Protein AF-A0A7S3RYA5-F1 (afdb_monomer_lite)

Radius of gyration: 32.56 Å; chains: 1; bounding box: 66×38×99 Å

Sequence (159 aa):
KLRDEKVRAAALQQDLAVATATAASAQQVRKVWHFENHLRAWQPYDHESGRQLMSFYLAWVEDGMQDREFQLSATHEVNFARSWQQNIKTGMQRPIRLVETTAGSDDDEVNVTEVVSRLQRELQESRLQCKSMAAMQQDLEEWQELHVQQQELEEEKHT

Foldseek 3Di:
DLVVLVVVLVVLVVVLVVLVVVVVVLQDFDKFKWWQDPVRDTDTDPPVLRVVVVVVVVVCVVVVDAFDWDDSDPQWIDTPNVQWIAGPVPRDIIGMDIDTDRNDDDDPDPPSVVVSVVSVVVSVVSVVVSVVVVVVVVVVVVVVVVVVVVVVVVVVVVD

Secondary structure (DSSP, 8-state):
-HHHHHHHHHHHHHHHHHHHHHHHHHT-EEEEEEEE-TTS-EEEPPHHHHHHHHHHHHHHHHHT-SS-EEEEETTEEEETTTTEEEETTT--EEEEEEEEEES--SSS---HHHHHHHHHHHHHHHHHHHHHHHHHHHHHHHHHHHHHHHHHHHHHHH-

Structure (mmCIF, N/CA/C/O backbone):
data_AF-A0A7S3RYA5-F1
#
_entry.id   AF-A0A7S3RYA5-F1
#
loop_
_atom_site.group_PDB
_atom_site.id
_atom_site.type_symbol
_atom_site.label_atom_id
_atom_site.label_alt_id
_atom_site.label_comp_id
_atom_site.label_asym_id
_atom_site.label_entity_id
_atom_site.label_seq_id
_atom_site.pdbx_PDB_ins_code
_atom_si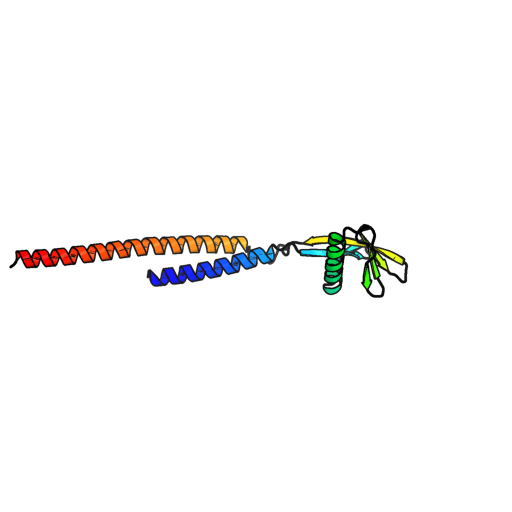te.Cartn_x
_atom_site.Cartn_y
_atom_site.Cartn_z
_atom_site.occupancy
_atom_site.B_iso_or_equiv
_atom_site.auth_seq_id
_atom_site.auth_comp_id
_atom_site.auth_asym_id
_atom_site.auth_atom_id
_atom_site.pdbx_PDB_model_num
ATOM 1 N N . LYS A 1 1 ? -15.232 -14.523 35.681 1.00 81.88 1 LYS A N 1
ATOM 2 C CA . LYS A 1 1 ? -16.140 -14.327 34.524 1.00 81.88 1 LYS A CA 1
ATOM 3 C C . LYS A 1 1 ? -15.996 -12.937 33.892 1.00 81.88 1 LYS A C 1
ATOM 5 O O . LYS A 1 1 ? -15.379 -12.866 32.845 1.00 81.88 1 LYS A O 1
ATOM 10 N N . LEU A 1 2 ? -16.448 -11.828 34.510 1.00 79.50 2 LEU A N 1
ATOM 11 C CA . LEU A 1 2 ? -16.319 -10.479 33.903 1.00 79.50 2 LEU A CA 1
ATOM 12 C C . LEU A 1 2 ? -14.857 -10.100 33.610 1.00 79.50 2 LEU A C 1
ATOM 14 O O . LEU A 1 2 ? -14.547 -9.529 32.569 1.00 79.50 2 LEU A O 1
ATOM 18 N N . ARG A 1 3 ? -13.949 -10.437 34.531 1.00 88.38 3 ARG A N 1
ATOM 19 C CA . ARG A 1 3 ? -12.508 -10.214 34.360 1.00 88.38 3 ARG A CA 1
ATOM 20 C C . ARG A 1 3 ? -11.937 -10.997 33.172 1.00 88.38 3 ARG A C 1
ATOM 22 O O . ARG A 1 3 ? -11.144 -10.441 32.425 1.00 88.38 3 ARG A O 1
ATOM 29 N N . ASP A 1 4 ? -12.382 -12.235 32.980 1.00 88.81 4 ASP A N 1
ATOM 30 C CA . ASP A 1 4 ? -11.920 -13.114 31.900 1.00 88.81 4 ASP A CA 1
ATOM 31 C C . ASP A 1 4 ? -12.407 -12.603 30.538 1.00 88.81 4 ASP A C 1
ATOM 33 O O . ASP A 1 4 ? -11.632 -12.532 29.588 1.00 88.81 4 ASP A O 1
ATOM 37 N N . GLU A 1 5 ? -13.657 -12.135 30.467 1.00 84.94 5 GLU A N 1
ATOM 38 C CA . GLU A 1 5 ? -14.226 -11.570 29.239 1.00 84.94 5 GLU A CA 1
ATOM 39 C C . GLU A 1 5 ? -13.571 -10.229 28.868 1.00 84.94 5 GLU A C 1
ATOM 41 O O . GLU A 1 5 ? -13.304 -9.968 27.698 1.00 84.94 5 GLU A O 1
ATOM 46 N N . LYS A 1 6 ? -13.192 -9.407 29.860 1.00 83.88 6 LYS A N 1
ATOM 47 C CA . LYS A 1 6 ? -12.397 -8.188 29.623 1.00 83.88 6 LYS A CA 1
ATOM 48 C C . LYS A 1 6 ? -11.008 -8.501 29.058 1.00 83.88 6 LYS A C 1
ATOM 50 O O . LYS A 1 6 ? -10.542 -7.787 28.172 1.00 83.88 6 LYS A O 1
ATOM 55 N N . VAL A 1 7 ? -10.351 -9.551 29.555 1.00 88.94 7 VAL A N 1
ATOM 56 C CA . VAL A 1 7 ? -9.046 -10.000 29.037 1.00 88.94 7 VAL A CA 1
ATOM 57 C C . VAL A 1 7 ? -9.189 -10.513 27.603 1.00 88.94 7 VAL A C 1
ATOM 59 O O . VAL A 1 7 ? -8.395 -10.138 26.742 1.00 88.94 7 VAL A O 1
ATOM 62 N N . ARG A 1 8 ? -10.238 -11.293 27.316 1.00 89.44 8 ARG A N 1
ATOM 63 C CA . ARG A 1 8 ? -10.553 -11.759 25.960 1.00 89.44 8 ARG A CA 1
ATOM 64 C C . ARG A 1 8 ? -10.816 -10.600 24.994 1.00 89.44 8 ARG A C 1
ATOM 66 O O . ARG A 1 8 ? -10.246 -10.582 23.907 1.00 89.44 8 ARG A O 1
ATOM 73 N N . ALA A 1 9 ? -11.619 -9.613 25.393 1.00 85.06 9 ALA A N 1
ATOM 74 C CA . ALA A 1 9 ? -11.891 -8.428 24.580 1.00 85.06 9 ALA A CA 1
ATOM 75 C C . ALA A 1 9 ? -10.614 -7.626 24.274 1.00 85.06 9 ALA A C 1
ATOM 77 O O . ALA A 1 9 ? -10.454 -7.117 23.165 1.00 85.06 9 ALA A O 1
ATOM 78 N N . ALA A 1 10 ? -9.691 -7.525 25.237 1.00 82.75 10 ALA A N 1
ATOM 79 C CA . ALA A 1 10 ? -8.411 -6.853 25.034 1.00 82.75 10 ALA A CA 1
ATOM 80 C C . ALA A 1 10 ? -7.525 -7.597 24.019 1.00 82.75 10 ALA A C 1
ATOM 82 O O . ALA A 1 10 ? -6.966 -6.961 23.126 1.00 82.75 10 ALA A O 1
ATOM 83 N N . ALA A 1 11 ? -7.454 -8.929 24.111 1.00 88.12 11 ALA A N 1
ATOM 84 C CA . ALA A 1 11 ? -6.724 -9.755 23.150 1.00 88.12 11 ALA A CA 1
ATOM 85 C C . ALA A 1 11 ? -7.301 -9.614 21.729 1.00 88.12 11 ALA A C 1
ATOM 87 O O . ALA A 1 11 ? -6.571 -9.279 20.801 1.00 88.12 11 ALA A O 1
ATOM 88 N N . LEU A 1 12 ? -8.626 -9.722 21.577 1.00 89.38 12 LEU A N 1
ATOM 89 C CA . LEU A 1 12 ? -9.308 -9.553 20.287 1.00 89.38 12 LEU A CA 1
ATOM 90 C C . LEU A 1 12 ? -9.086 -8.164 19.671 1.00 89.38 12 LEU A C 1
ATOM 92 O O . LEU A 1 12 ? -8.972 -8.031 18.454 1.00 89.38 12 LEU A O 1
ATOM 96 N N . GLN A 1 13 ? -9.013 -7.113 20.492 1.00 87.50 13 GLN A N 1
ATOM 97 C CA . GLN A 1 13 ? -8.718 -5.763 20.012 1.00 87.50 13 GLN A CA 1
ATOM 98 C C . GLN A 1 13 ? -7.280 -5.637 19.488 1.00 87.50 13 GLN A C 1
ATOM 100 O O . GLN A 1 13 ? -7.055 -4.939 18.498 1.00 87.50 13 GLN A O 1
ATOM 105 N N . GLN A 1 14 ? -6.320 -6.303 20.130 1.00 86.88 14 GLN A N 1
ATOM 106 C CA . GLN A 1 14 ? -4.941 -6.353 19.654 1.00 86.88 14 GLN A CA 1
ATOM 107 C C . GLN A 1 14 ? -4.836 -7.154 18.350 1.00 86.88 14 GLN A C 1
ATOM 109 O O . GLN A 1 14 ? -4.234 -6.670 17.392 1.00 86.88 14 GLN A O 1
ATOM 114 N N . ASP A 1 15 ? -5.486 -8.315 18.279 1.00 87.69 15 ASP A N 1
ATOM 115 C CA . ASP A 1 15 ? -5.508 -9.156 17.078 1.00 87.69 15 ASP A CA 1
ATOM 116 C C . ASP A 1 15 ? -6.153 -8.428 15.891 1.00 87.69 15 ASP A C 1
ATOM 118 O O . ASP A 1 15 ? -5.629 -8.460 14.776 1.00 87.69 15 ASP A O 1
ATOM 122 N N . LEU A 1 16 ? -7.244 -7.689 16.128 1.00 86.06 16 LEU A N 1
ATOM 123 C CA . LEU A 1 16 ? -7.887 -6.852 15.113 1.00 86.06 16 LEU A CA 1
ATOM 124 C C . LEU A 1 16 ? -6.947 -5.750 14.608 1.00 86.06 16 LEU A C 1
ATOM 126 O O . LEU A 1 16 ? -6.895 -5.490 13.405 1.00 86.06 16 LEU A O 1
ATOM 130 N N . ALA A 1 17 ? -6.199 -5.103 15.505 1.00 80.19 17 ALA A N 1
ATOM 131 C CA . ALA A 1 17 ? -5.246 -4.060 15.132 1.00 80.19 17 ALA A CA 1
ATOM 132 C C . ALA A 1 17 ? -4.114 -4.616 14.254 1.00 80.19 17 ALA A C 1
ATOM 134 O O . ALA A 1 17 ? -3.774 -4.006 13.239 1.00 80.19 17 ALA A O 1
ATOM 135 N N . VAL A 1 18 ? -3.582 -5.792 14.601 1.00 84.25 18 VAL A N 1
ATOM 136 C CA . VAL A 1 18 ? -2.562 -6.484 13.800 1.00 84.25 18 VAL A CA 1
ATOM 137 C C . VAL A 1 18 ? -3.123 -6.858 12.429 1.00 84.25 18 VAL A C 1
ATOM 139 O O . VAL A 1 18 ? -2.543 -6.472 11.418 1.00 84.25 18 VAL A O 1
ATOM 142 N N . ALA A 1 19 ? -4.282 -7.519 12.375 1.00 80.31 19 ALA A N 1
ATOM 143 C CA . ALA A 1 19 ? -4.905 -7.926 11.116 1.00 80.31 19 ALA A CA 1
ATOM 144 C C . ALA A 1 19 ? -5.220 -6.727 10.201 1.00 80.31 19 ALA A C 1
ATOM 146 O O . ALA A 1 19 ? -5.007 -6.794 8.992 1.00 80.31 19 ALA A O 1
ATOM 147 N N . THR A 1 20 ? -5.657 -5.600 10.775 1.00 79.62 20 THR A N 1
ATOM 148 C CA . THR A 1 20 ? -5.924 -4.357 10.031 1.00 79.62 20 THR A CA 1
ATOM 149 C C . THR A 1 20 ? -4.638 -3.746 9.474 1.00 79.62 20 THR A C 1
ATOM 151 O O . THR A 1 20 ? -4.608 -3.324 8.319 1.00 79.62 20 THR A O 1
ATOM 154 N N . ALA A 1 21 ? -3.557 -3.723 10.259 1.00 74.81 21 ALA A N 1
ATOM 155 C CA . ALA A 1 21 ? -2.257 -3.242 9.796 1.00 74.81 21 ALA A CA 1
ATOM 156 C C . ALA A 1 21 ? -1.691 -4.127 8.672 1.00 74.81 21 ALA A C 1
ATOM 158 O O . ALA A 1 21 ? -1.171 -3.616 7.679 1.00 74.81 21 ALA A O 1
ATOM 159 N N . THR A 1 22 ? -1.847 -5.448 8.788 1.00 77.06 22 THR A N 1
ATOM 160 C CA . THR A 1 22 ? -1.462 -6.406 7.745 1.00 77.06 22 THR A CA 1
ATOM 161 C C . THR A 1 22 ? -2.285 -6.209 6.470 1.00 77.06 22 THR A C 1
ATOM 163 O O . THR A 1 22 ? -1.701 -6.144 5.391 1.00 77.06 22 THR A O 1
ATOM 166 N N . ALA A 1 23 ? -3.607 -6.026 6.578 1.00 69.69 23 ALA A N 1
ATOM 167 C CA . ALA A 1 23 ? -4.478 -5.728 5.437 1.00 69.69 23 ALA A CA 1
ATOM 168 C C . ALA A 1 23 ? -4.068 -4.426 4.732 1.00 69.69 23 ALA A C 1
ATOM 170 O O . ALA A 1 23 ? -3.898 -4.402 3.515 1.00 69.69 23 ALA A O 1
ATOM 171 N N . ALA A 1 24 ? -3.838 -3.358 5.500 1.00 66.50 24 ALA A N 1
ATOM 172 C CA . ALA A 1 24 ? -3.404 -2.072 4.963 1.00 66.50 24 ALA A CA 1
ATOM 173 C C . ALA A 1 24 ? -2.035 -2.166 4.266 1.00 66.50 24 ALA A C 1
ATOM 175 O O . ALA A 1 24 ? -1.820 -1.538 3.231 1.00 66.50 24 ALA A O 1
ATOM 176 N N . SER A 1 25 ? -1.110 -2.971 4.800 1.00 61.19 25 SER A N 1
ATOM 177 C CA . SER A 1 25 ? 0.195 -3.207 4.174 1.00 61.19 25 SER A CA 1
ATOM 178 C C . SER A 1 25 ? 0.108 -4.064 2.908 1.00 61.19 25 SER A C 1
ATOM 180 O O . SER A 1 25 ? 0.913 -3.861 1.999 1.00 61.19 25 SER A O 1
ATOM 182 N N . ALA A 1 26 ? -0.826 -5.015 2.836 1.00 61.44 26 ALA A N 1
ATOM 183 C CA . ALA A 1 26 ? -1.064 -5.826 1.640 1.00 61.44 26 ALA A CA 1
ATOM 184 C C . ALA A 1 26 ? -1.692 -4.987 0.512 1.00 61.44 26 ALA A C 1
ATOM 186 O O . ALA A 1 26 ? -1.322 -5.114 -0.651 1.00 61.44 26 ALA A O 1
ATOM 187 N N . GLN A 1 27 ? -2.550 -4.030 0.870 1.00 58.00 27 GLN A N 1
ATOM 188 C CA . GLN A 1 27 ? -3.181 -3.093 -0.063 1.00 58.00 27 GLN A CA 1
ATOM 189 C C . GLN A 1 27 ? -2.254 -1.982 -0.581 1.00 58.00 27 GLN A C 1
ATOM 191 O O . GLN A 1 27 ? -2.683 -1.157 -1.390 1.00 58.00 27 GLN A O 1
ATOM 196 N N . GLN A 1 28 ? -0.990 -1.923 -0.148 1.00 59.56 28 GLN A N 1
ATOM 197 C CA . GLN A 1 28 ? -0.060 -0.920 -0.662 1.00 59.56 28 GLN A CA 1
ATOM 198 C C . GLN A 1 28 ? 0.176 -1.134 -2.160 1.00 59.56 28 GLN A C 1
ATOM 200 O O . GLN A 1 28 ? 0.802 -2.109 -2.580 1.00 59.56 28 GLN A O 1
ATOM 205 N N . VAL A 1 29 ? -0.304 -0.181 -2.963 1.00 65.69 29 VAL A N 1
ATOM 206 C CA . VAL A 1 29 ? -0.014 -0.091 -4.395 1.00 65.69 29 VAL A CA 1
ATOM 207 C C . VAL A 1 29 ? 1.490 0.094 -4.561 1.00 65.69 29 VAL A C 1
ATOM 209 O O . VAL A 1 29 ? 2.050 1.140 -4.228 1.00 65.69 29 VAL A O 1
ATOM 212 N N . ARG A 1 30 ? 2.163 -0.935 -5.073 1.00 76.88 30 ARG A N 1
ATOM 213 C CA . ARG A 1 30 ? 3.584 -0.878 -5.408 1.00 76.88 30 ARG A CA 1
ATOM 214 C C . ARG A 1 30 ? 3.713 -0.466 -6.860 1.00 76.88 30 ARG A C 1
ATOM 216 O O . ARG A 1 30 ? 3.145 -1.101 -7.740 1.00 76.88 30 ARG A O 1
ATOM 223 N N . LYS A 1 31 ? 4.475 0.588 -7.126 1.00 85.75 31 LYS A N 1
ATOM 224 C CA . LYS A 1 31 ? 4.796 0.995 -8.494 1.00 85.75 31 LYS A CA 1
ATOM 225 C C . LYS A 1 31 ? 6.089 0.304 -8.919 1.00 85.75 31 LYS A C 1
ATOM 227 O O . LYS A 1 31 ? 7.128 0.516 -8.296 1.00 85.75 31 LYS A O 1
ATOM 232 N N . VAL A 1 32 ? 6.026 -0.531 -9.951 1.00 90.31 32 VAL A N 1
ATOM 233 C CA . VAL A 1 32 ? 7.148 -1.350 -10.425 1.00 90.31 32 VAL A CA 1
ATOM 234 C C . VAL A 1 32 ? 7.447 -1.036 -11.886 1.00 90.31 32 VAL A C 1
ATOM 236 O O . VAL A 1 32 ? 6.585 -1.144 -12.764 1.00 90.31 32 VAL A O 1
ATOM 239 N N . TRP A 1 33 ? 8.692 -0.655 -12.160 1.00 94.31 33 TRP A N 1
ATOM 240 C CA . TRP A 1 33 ? 9.161 -0.425 -13.521 1.00 94.31 33 TRP A CA 1
ATOM 241 C C . TRP A 1 33 ? 9.318 -1.743 -14.277 1.00 94.31 33 TRP A C 1
ATOM 243 O O . TRP A 1 33 ? 9.811 -2.735 -13.739 1.00 94.31 33 TRP A O 1
ATOM 253 N N . HIS A 1 34 ? 8.942 -1.722 -15.550 1.00 96.06 34 HIS A N 1
ATOM 254 C CA . HIS A 1 34 ? 9.103 -2.820 -16.492 1.00 96.06 34 HIS A CA 1
ATOM 255 C C . HIS A 1 34 ? 9.799 -2.328 -17.758 1.00 96.06 34 HIS A C 1
ATOM 257 O O . HIS A 1 34 ? 9.626 -1.173 -18.150 1.00 96.06 34 HIS A O 1
ATOM 263 N N . PHE A 1 35 ? 10.530 -3.215 -18.423 1.00 95.31 35 PHE A N 1
ATOM 264 C CA . PHE A 1 35 ? 11.084 -2.996 -19.756 1.00 95.31 35 PHE A CA 1
ATOM 265 C C . PHE A 1 35 ? 10.589 -4.065 -20.722 1.00 95.31 35 PHE A C 1
ATOM 267 O O . PHE A 1 35 ? 10.258 -5.184 -20.323 1.00 95.31 35 PHE A O 1
ATOM 274 N N . GLU A 1 36 ? 10.554 -3.725 -22.003 1.00 96.50 36 GLU A N 1
ATOM 275 C CA . GLU A 1 36 ? 10.287 -4.691 -23.060 1.00 96.50 36 GLU A CA 1
ATOM 276 C C . GLU A 1 36 ? 11.588 -5.414 -23.441 1.00 96.50 36 GLU A C 1
ATOM 278 O O . GLU A 1 36 ? 12.603 -4.791 -23.773 1.00 96.50 36 GLU A O 1
ATOM 283 N N . ASN A 1 37 ? 11.595 -6.743 -23.345 1.00 92.75 37 ASN A N 1
ATOM 284 C CA . ASN A 1 37 ? 12.747 -7.554 -23.728 1.00 92.75 37 ASN A CA 1
ATOM 285 C C . ASN A 1 37 ? 12.766 -7.845 -25.246 1.00 92.75 37 ASN A C 1
ATOM 287 O O . ASN A 1 37 ? 11.863 -7.477 -25.992 1.00 92.75 37 ASN A O 1
ATOM 291 N N . HIS A 1 38 ? 13.791 -8.557 -25.720 1.00 88.94 38 HIS A N 1
ATOM 292 C CA . HIS A 1 38 ? 13.949 -8.904 -27.142 1.00 88.94 38 HIS A CA 1
ATOM 293 C C . HIS A 1 38 ? 12.820 -9.789 -27.712 1.00 88.94 38 HIS A C 1
ATOM 295 O O . HIS A 1 38 ? 12.676 -9.878 -28.929 1.00 88.94 38 HIS A O 1
ATOM 301 N N . LEU A 1 39 ? 12.012 -10.422 -26.854 1.00 93.25 39 LEU A N 1
ATOM 302 C CA . LEU A 1 39 ? 10.838 -11.217 -27.226 1.00 93.25 39 LEU A CA 1
ATOM 303 C C . LEU A 1 39 ? 9.537 -10.399 -27.205 1.00 93.25 39 LEU A C 1
ATOM 305 O O . LEU A 1 39 ? 8.462 -10.978 -27.330 1.00 93.25 39 LEU A O 1
ATOM 309 N N . ARG A 1 40 ? 9.614 -9.071 -27.027 1.00 91.62 40 ARG A N 1
ATOM 310 C CA . ARG A 1 40 ? 8.457 -8.182 -26.817 1.00 91.62 40 ARG A CA 1
ATOM 311 C C . ARG A 1 40 ? 7.622 -8.532 -25.581 1.00 91.62 40 ARG A C 1
ATOM 313 O O . ARG A 1 40 ? 6.434 -8.227 -25.505 1.00 91.62 40 ARG A O 1
ATOM 320 N N . ALA A 1 41 ? 8.238 -9.191 -24.601 1.00 94.25 41 ALA A N 1
ATOM 321 C CA . ALA A 1 41 ? 7.617 -9.465 -23.315 1.00 94.25 41 ALA A CA 1
ATOM 322 C C . ALA A 1 41 ? 8.033 -8.395 -22.302 1.00 94.25 41 ALA A C 1
ATOM 324 O O . ALA A 1 41 ? 9.210 -8.039 -22.196 1.00 94.25 41 ALA A O 1
ATOM 325 N N . TRP A 1 42 ? 7.059 -7.909 -21.535 1.00 95.19 42 TRP A N 1
ATOM 326 C CA . TRP A 1 42 ? 7.305 -6.986 -20.434 1.00 95.19 42 TRP A CA 1
ATOM 327 C C . TRP A 1 42 ? 7.871 -7.743 -19.241 1.00 95.19 42 TRP A C 1
ATOM 329 O O . TRP A 1 42 ? 7.235 -8.661 -18.728 1.00 95.19 42 TRP A O 1
ATOM 339 N N . GLN A 1 43 ? 9.051 -7.337 -18.792 1.00 94.31 43 GLN A N 1
ATOM 340 C CA . GLN A 1 43 ? 9.709 -7.909 -17.625 1.00 94.31 43 GLN A CA 1
ATOM 341 C C . GLN A 1 43 ? 9.987 -6.815 -16.598 1.00 94.31 43 GLN A C 1
ATOM 343 O O . GLN A 1 43 ? 10.357 -5.703 -16.989 1.00 94.31 43 GLN A O 1
ATOM 348 N N . PRO A 1 44 ? 9.790 -7.092 -15.299 1.00 93.88 44 PRO A N 1
ATOM 349 C CA . PRO A 1 44 ? 10.146 -6.139 -14.264 1.00 93.88 44 PRO A CA 1
ATOM 350 C C . PRO A 1 44 ? 11.663 -5.946 -14.245 1.00 93.88 44 PRO A C 1
ATOM 352 O O . PRO A 1 44 ? 12.430 -6.867 -14.540 1.00 93.88 44 PRO A O 1
ATOM 355 N N . TYR A 1 45 ? 12.099 -4.747 -13.874 1.00 92.31 45 TYR A N 1
ATOM 356 C CA . TYR A 1 45 ? 13.491 -4.559 -13.476 1.00 92.31 45 TYR A CA 1
ATOM 357 C C . TYR A 1 45 ? 13.784 -5.353 -12.202 1.00 92.31 45 TYR A C 1
ATOM 359 O O . TYR A 1 45 ? 12.892 -5.610 -11.391 1.00 92.31 45 TYR A O 1
ATOM 367 N N . ASP A 1 46 ? 15.051 -5.713 -12.006 1.00 91.69 46 ASP A N 1
ATOM 368 C CA . ASP A 1 46 ? 15.501 -6.217 -10.716 1.00 91.69 46 ASP A CA 1
ATOM 369 C C . ASP A 1 46 ? 15.264 -5.174 -9.607 1.00 91.69 46 ASP A C 1
ATOM 371 O O . ASP A 1 46 ? 15.062 -3.979 -9.854 1.00 91.69 46 ASP A O 1
ATOM 375 N N . HIS A 1 47 ? 15.287 -5.634 -8.359 1.00 83.25 47 HIS A N 1
ATOM 376 C CA . HIS A 1 47 ? 14.922 -4.812 -7.210 1.00 83.25 47 HIS A CA 1
ATOM 377 C C . HIS A 1 47 ? 15.841 -3.594 -6.995 1.00 83.25 47 HIS A C 1
ATOM 379 O O . HIS A 1 47 ? 15.411 -2.595 -6.415 1.00 83.25 47 HIS A O 1
ATOM 385 N N . GLU A 1 48 ? 17.104 -3.645 -7.418 1.00 89.81 48 GLU A N 1
ATOM 386 C CA . GLU A 1 48 ? 18.028 -2.519 -7.273 1.00 89.81 48 GLU A CA 1
ATOM 387 C C . GLU A 1 48 ? 17.798 -1.479 -8.372 1.00 89.81 48 GLU A C 1
ATOM 389 O O . GLU A 1 48 ? 17.502 -0.322 -8.059 1.00 89.81 48 GLU A O 1
ATOM 394 N N . SER A 1 49 ? 17.812 -1.903 -9.638 1.00 91.88 49 SER A N 1
ATOM 395 C CA . SER A 1 49 ? 17.550 -1.023 -10.784 1.00 91.88 49 SER A CA 1
ATOM 396 C C . SER A 1 49 ? 16.163 -0.384 -10.702 1.00 91.88 49 SER A C 1
ATOM 398 O O . SER A 1 49 ? 16.006 0.811 -10.944 1.00 91.88 49 SER A O 1
ATOM 400 N N . GLY A 1 50 ? 15.143 -1.151 -10.304 1.00 92.25 50 GLY A N 1
ATOM 401 C CA . GLY A 1 50 ? 13.779 -0.648 -10.138 1.00 92.25 50 GLY A CA 1
ATOM 402 C C . GLY A 1 50 ? 13.669 0.441 -9.067 1.00 92.25 50 GLY A C 1
ATOM 403 O O . GLY A 1 50 ? 12.958 1.428 -9.269 1.00 92.25 50 GLY A O 1
ATOM 404 N N . ARG A 1 51 ? 14.410 0.313 -7.955 1.00 90.81 51 ARG A N 1
ATOM 405 C CA . ARG A 1 51 ? 14.467 1.345 -6.903 1.00 90.81 51 ARG A CA 1
ATOM 406 C C . ARG A 1 51 ? 15.178 2.609 -7.375 1.00 90.81 51 ARG A C 1
ATOM 408 O O . ARG A 1 51 ? 14.683 3.702 -7.108 1.00 90.81 51 ARG A O 1
ATOM 415 N N . GLN A 1 52 ? 16.290 2.476 -8.097 1.00 92.12 52 GLN A N 1
ATOM 416 C CA . GLN A 1 52 ? 16.994 3.627 -8.672 1.00 92.12 52 GLN A CA 1
ATOM 417 C C . GLN A 1 52 ? 16.109 4.377 -9.673 1.00 92.12 52 GLN A C 1
ATOM 419 O O . GLN A 1 52 ? 15.978 5.595 -9.579 1.00 92.12 52 GLN A O 1
ATOM 424 N N . LEU A 1 53 ? 15.419 3.652 -10.562 1.00 93.06 53 LEU A N 1
ATOM 425 C CA . LEU A 1 53 ? 14.465 4.246 -11.503 1.00 93.06 53 LEU A CA 1
ATOM 426 C C . LEU A 1 53 ? 13.322 4.967 -10.801 1.00 93.06 53 LEU A C 1
ATOM 428 O O . LEU A 1 53 ? 12.932 6.043 -11.239 1.00 93.06 53 LEU A O 1
ATOM 432 N N . MET A 1 54 ? 12.791 4.404 -9.715 1.00 92.75 54 MET A N 1
ATOM 433 C CA . MET A 1 54 ? 11.761 5.075 -8.928 1.00 92.75 54 MET A CA 1
ATOM 434 C C . MET A 1 54 ? 12.283 6.375 -8.307 1.00 92.75 54 MET A C 1
ATOM 436 O O . MET A 1 54 ? 11.617 7.399 -8.400 1.00 92.75 54 MET A O 1
ATOM 440 N N . SER A 1 55 ? 13.486 6.353 -7.731 1.00 91.00 55 SER A N 1
ATOM 441 C CA . SER A 1 55 ? 14.122 7.545 -7.159 1.00 91.00 55 SER A CA 1
ATOM 442 C C . SER A 1 55 ? 14.312 8.648 -8.206 1.00 91.00 55 SER A C 1
ATOM 444 O O . SER A 1 55 ? 13.883 9.783 -8.003 1.00 91.00 55 SER A O 1
ATOM 446 N N . PHE A 1 56 ? 14.877 8.305 -9.370 1.00 91.25 56 PHE A N 1
ATOM 447 C CA . PHE A 1 56 ? 15.063 9.260 -10.463 1.00 91.25 56 PHE A CA 1
ATOM 448 C C . PHE A 1 56 ? 13.740 9.764 -11.032 1.00 91.25 56 PHE A C 1
ATOM 450 O O . PHE A 1 56 ? 13.635 10.940 -11.358 1.00 91.25 56 PHE A O 1
ATOM 457 N N . TYR A 1 57 ? 12.727 8.902 -11.126 1.00 91.00 57 TYR A N 1
ATOM 458 C CA . TYR A 1 57 ? 11.401 9.297 -11.582 1.00 91.00 57 TYR A CA 1
ATOM 459 C C . TYR A 1 57 ? 10.746 10.300 -10.627 1.00 91.00 57 TYR A C 1
ATOM 461 O O . TYR A 1 57 ? 10.198 11.295 -11.086 1.00 91.00 57 TYR A O 1
ATOM 469 N N . LEU A 1 58 ? 10.828 10.081 -9.312 1.00 89.69 58 LEU A N 1
ATOM 470 C CA . LEU A 1 58 ? 10.285 11.019 -8.326 1.00 89.69 58 LEU A CA 1
ATOM 471 C C . LEU A 1 58 ? 11.004 12.369 -8.382 1.00 89.69 58 LEU A C 1
ATOM 473 O O . LEU A 1 58 ? 10.337 13.394 -8.475 1.00 89.69 58 LEU A O 1
ATOM 477 N N . ALA A 1 59 ? 12.340 12.366 -8.440 1.00 87.00 59 ALA A N 1
ATOM 478 C CA . ALA A 1 59 ? 13.120 13.591 -8.619 1.00 87.00 59 ALA A CA 1
ATOM 479 C C . ALA A 1 59 ? 12.759 14.310 -9.932 1.00 87.00 59 ALA A C 1
ATOM 481 O O . ALA A 1 59 ? 12.592 15.524 -9.959 1.00 87.00 59 ALA A O 1
ATOM 482 N N . TRP A 1 60 ? 12.573 13.558 -11.022 1.00 88.81 60 TRP A N 1
ATOM 483 C CA . TRP A 1 60 ? 12.143 14.095 -12.313 1.00 88.81 60 TRP A CA 1
ATOM 484 C C . TRP A 1 60 ? 10.759 14.761 -12.247 1.00 88.81 60 TRP A C 1
ATOM 486 O O . TRP A 1 60 ? 10.571 15.830 -12.830 1.00 88.81 60 TRP A O 1
ATOM 496 N N . VAL A 1 61 ? 9.805 14.156 -11.526 1.00 86.81 61 VAL A N 1
ATOM 497 C CA . VAL A 1 61 ? 8.464 14.720 -11.303 1.00 86.81 61 VAL A CA 1
ATOM 498 C C . VAL A 1 61 ? 8.532 15.991 -10.450 1.00 86.81 61 VAL A C 1
ATOM 500 O O . VAL A 1 61 ? 7.883 16.976 -10.795 1.00 86.81 61 VAL A O 1
ATOM 503 N N . GLU A 1 62 ? 9.307 15.982 -9.363 1.00 85.44 62 GLU A N 1
ATOM 504 C CA . GLU A 1 62 ? 9.463 17.129 -8.454 1.00 85.44 62 GLU A CA 1
ATOM 505 C C . GLU A 1 62 ? 10.129 18.332 -9.134 1.00 85.44 62 GLU A C 1
ATOM 507 O O . GLU A 1 62 ? 9.668 19.463 -8.983 1.00 85.44 62 GLU A O 1
ATOM 512 N N . ASP A 1 63 ? 11.167 18.087 -9.935 1.00 81.75 63 ASP A N 1
ATOM 513 C CA . ASP A 1 63 ? 11.934 19.129 -10.618 1.00 81.75 63 ASP A CA 1
ATOM 514 C C . ASP A 1 63 ? 11.165 19.786 -11.785 1.00 81.75 63 ASP A C 1
ATOM 516 O O . ASP A 1 63 ? 11.585 20.825 -12.301 1.00 81.75 63 ASP A O 1
ATOM 520 N N . GLY A 1 64 ? 10.061 19.186 -12.249 1.00 74.88 64 GLY A N 1
ATOM 521 C CA . GLY A 1 64 ? 9.245 19.702 -13.357 1.00 74.88 64 GLY A CA 1
ATOM 522 C C . GLY A 1 64 ? 9.994 19.822 -14.694 1.00 74.88 64 GLY A C 1
ATOM 523 O O . GLY A 1 64 ? 9.557 20.542 -15.595 1.00 74.88 64 GLY A O 1
ATOM 524 N N . MET A 1 65 ? 11.141 19.153 -14.835 1.00 64.50 65 MET A N 1
ATOM 525 C CA . MET A 1 65 ? 12.020 19.296 -15.995 1.00 64.50 65 MET A CA 1
ATOM 526 C C . MET A 1 65 ? 11.648 18.323 -17.107 1.00 64.50 65 MET A C 1
ATOM 528 O O . MET A 1 65 ? 11.537 17.122 -16.890 1.00 64.50 65 MET A O 1
ATOM 532 N N . GLN A 1 66 ? 11.494 18.820 -18.332 1.00 69.12 66 GLN A N 1
ATOM 533 C CA . GLN A 1 66 ? 11.168 17.983 -19.488 1.00 69.12 66 GLN A CA 1
ATOM 534 C C . GLN A 1 66 ? 12.441 17.506 -20.205 1.00 69.12 66 GLN A C 1
ATOM 536 O O . GLN A 1 66 ? 13.382 18.273 -20.386 1.00 69.12 66 GLN A O 1
ATOM 541 N N . ASP A 1 67 ? 12.438 16.234 -20.617 1.00 68.44 67 ASP A N 1
ATOM 542 C CA . ASP A 1 67 ? 13.425 15.611 -21.519 1.00 68.44 67 ASP A CA 1
ATOM 543 C C . ASP A 1 67 ? 14.873 15.507 -20.974 1.00 68.44 67 ASP A C 1
ATOM 545 O O . ASP A 1 67 ? 15.847 15.810 -21.661 1.00 68.44 67 ASP A O 1
ATOM 549 N N . ARG A 1 68 ? 15.031 15.044 -19.723 1.00 78.88 68 ARG A N 1
ATOM 550 C CA . ARG A 1 68 ? 16.338 14.650 -19.159 1.00 78.88 68 ARG A CA 1
ATOM 551 C C . ARG A 1 68 ? 16.564 13.143 -19.247 1.00 78.88 68 ARG A C 1
ATOM 553 O O . ARG A 1 68 ? 15.677 12.351 -18.927 1.00 78.88 68 ARG A O 1
ATOM 560 N N . GLU A 1 69 ? 17.778 12.774 -19.633 1.00 85.50 69 GLU A N 1
ATOM 561 C CA . GLU A 1 69 ? 18.273 11.400 -19.604 1.00 85.50 69 GLU A CA 1
ATOM 562 C C . GLU A 1 69 ? 18.962 11.129 -18.262 1.00 85.50 69 GLU A C 1
ATOM 564 O O . GLU A 1 69 ? 19.761 11.933 -17.778 1.00 85.50 69 GLU A O 1
ATOM 569 N N . PHE A 1 70 ? 18.629 9.999 -17.645 1.00 88.62 70 PHE A N 1
ATOM 570 C CA . PHE A 1 70 ? 19.188 9.542 -16.377 1.00 88.62 70 PHE A CA 1
ATOM 571 C C . PHE A 1 70 ? 20.018 8.289 -16.609 1.00 88.62 70 PHE A C 1
ATOM 573 O O . PHE A 1 70 ? 19.544 7.312 -17.193 1.00 88.62 70 PHE A O 1
ATOM 580 N N . GLN A 1 71 ? 21.252 8.282 -16.116 1.00 92.19 71 GLN A N 1
ATOM 581 C CA . GLN A 1 71 ? 22.114 7.114 -16.221 1.00 92.19 71 GLN A CA 1
ATOM 582 C C . GLN A 1 71 ? 21.700 6.057 -15.187 1.00 92.19 71 GLN A C 1
ATOM 584 O O . GLN A 1 71 ? 21.925 6.222 -13.991 1.00 92.19 71 GLN A O 1
ATOM 589 N N . LEU A 1 72 ? 21.095 4.960 -15.654 1.00 90.94 72 LEU A N 1
ATOM 590 C CA . LEU A 1 72 ? 20.698 3.827 -14.807 1.00 90.94 72 LEU A CA 1
ATOM 591 C C . LEU A 1 72 ? 21.895 2.930 -14.469 1.00 90.94 72 LEU A C 1
ATOM 593 O O . LEU A 1 72 ? 21.980 2.358 -13.392 1.00 90.94 72 LEU A O 1
ATOM 597 N N . SER A 1 73 ? 22.818 2.761 -15.414 1.00 91.00 73 SER A N 1
ATOM 598 C CA . SER A 1 73 ? 24.041 1.979 -15.219 1.00 91.00 73 SER A CA 1
ATOM 599 C C . SER A 1 73 ? 25.141 2.494 -16.140 1.00 91.00 73 SER A C 1
ATOM 601 O O . SER A 1 73 ? 24.878 3.267 -17.060 1.00 91.00 73 SER A O 1
ATOM 603 N N . ALA A 1 74 ? 26.367 1.991 -15.983 1.00 89.50 74 ALA A N 1
ATOM 604 C CA . ALA A 1 74 ? 27.490 2.341 -16.860 1.00 89.50 74 ALA A CA 1
ATOM 605 C C . ALA A 1 74 ? 27.233 2.072 -18.359 1.00 89.50 74 ALA A C 1
ATOM 607 O O . ALA A 1 74 ? 27.984 2.540 -19.211 1.00 89.50 74 ALA A O 1
ATOM 608 N N . THR A 1 75 ? 26.208 1.286 -18.698 1.00 92.69 75 THR A N 1
ATOM 609 C CA . THR A 1 75 ? 25.877 0.909 -20.077 1.00 92.69 75 THR A CA 1
ATOM 610 C C . THR A 1 75 ? 24.488 1.342 -20.519 1.00 92.69 75 THR A C 1
ATOM 612 O O . THR A 1 75 ? 24.171 1.150 -21.692 1.00 92.69 75 THR A O 1
ATOM 615 N N . HIS A 1 76 ? 23.668 1.915 -19.632 1.00 93.56 76 HIS A N 1
ATOM 616 C CA . HIS A 1 76 ? 22.290 2.258 -19.965 1.00 93.56 76 HIS A CA 1
ATOM 617 C C . HIS A 1 76 ? 21.834 3.596 -19.397 1.00 93.56 76 HIS A C 1
ATOM 619 O O . HIS A 1 76 ? 22.063 3.898 -18.225 1.00 93.56 76 HIS A O 1
ATOM 625 N N . GLU A 1 77 ? 21.076 4.308 -20.220 1.00 95.12 77 GLU A N 1
ATOM 626 C CA . GLU A 1 77 ? 20.401 5.566 -19.910 1.00 95.12 77 GLU A CA 1
ATOM 627 C C . GLU A 1 77 ? 18.892 5.416 -20.085 1.00 95.12 77 GLU A C 1
ATOM 629 O O . GLU A 1 77 ? 18.420 4.570 -20.847 1.00 95.12 77 GLU A O 1
ATOM 634 N N . VAL A 1 78 ? 18.133 6.218 -19.347 1.00 95.00 78 VAL A N 1
ATOM 635 C CA . VAL A 1 78 ? 16.673 6.212 -19.339 1.00 95.00 78 VAL A CA 1
ATOM 636 C C . VAL A 1 78 ? 16.142 7.615 -19.558 1.00 95.00 78 VAL A C 1
ATOM 638 O O . VAL A 1 78 ? 16.562 8.553 -18.888 1.00 95.00 78 VAL A O 1
ATOM 641 N N . ASN A 1 79 ? 15.164 7.738 -20.450 1.00 93.44 79 ASN A N 1
ATOM 642 C CA . ASN A 1 79 ? 14.395 8.956 -20.638 1.00 93.44 79 ASN A CA 1
ATOM 643 C C . ASN A 1 79 ? 12.939 8.692 -20.227 1.00 93.44 79 ASN A C 1
ATOM 645 O O . ASN A 1 79 ? 12.208 7.957 -20.899 1.00 93.44 79 ASN A O 1
ATOM 649 N N . PHE A 1 80 ? 12.515 9.298 -19.114 1.00 92.19 80 PHE A N 1
ATOM 650 C CA . PHE A 1 80 ? 11.160 9.119 -18.584 1.00 92.19 80 PHE A CA 1
ATOM 651 C C . P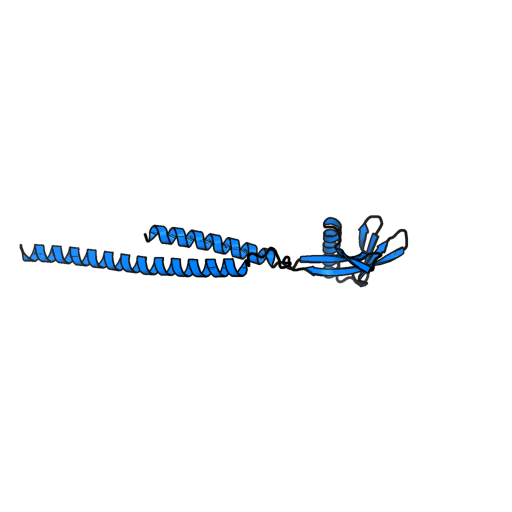HE A 1 80 ? 10.094 9.807 -19.438 1.00 92.19 80 PHE A C 1
ATOM 653 O O . PHE A 1 80 ? 9.021 9.239 -19.630 1.00 92.19 80 PHE A O 1
ATOM 660 N N . ALA A 1 81 ? 10.396 10.978 -20.010 1.00 89.88 81 ALA A N 1
ATOM 661 C CA . ALA A 1 81 ? 9.462 11.712 -20.866 1.00 89.88 81 ALA A CA 1
ATOM 662 C C . ALA A 1 81 ? 9.088 10.907 -22.120 1.00 89.88 81 ALA A C 1
ATOM 664 O O . ALA A 1 81 ? 7.948 10.939 -22.578 1.00 89.88 81 ALA A O 1
ATOM 665 N N . ARG A 1 82 ? 10.044 10.138 -22.645 1.00 91.44 82 ARG A N 1
ATOM 666 C CA . ARG A 1 82 ? 9.875 9.312 -23.844 1.00 91.44 82 ARG A CA 1
ATOM 667 C C . ARG A 1 82 ? 9.633 7.831 -23.550 1.00 91.44 82 ARG A C 1
ATOM 669 O O . ARG A 1 82 ? 9.452 7.058 -24.486 1.00 91.44 82 ARG A O 1
ATOM 676 N N . SER A 1 83 ? 9.615 7.439 -22.275 1.00 93.88 83 SER A N 1
ATOM 677 C CA . SER A 1 83 ? 9.351 6.066 -21.825 1.00 93.88 83 SER A CA 1
ATOM 678 C C . SER A 1 83 ? 10.237 5.011 -22.507 1.00 93.88 83 SER A C 1
ATOM 680 O O . SER A 1 83 ? 9.761 3.956 -22.930 1.00 93.88 83 SER A O 1
ATOM 682 N N . TRP A 1 84 ? 11.547 5.266 -22.594 1.00 95.12 84 TRP A N 1
ATOM 683 C CA . TRP A 1 84 ? 12.515 4.284 -23.095 1.00 95.12 84 TRP A CA 1
ATOM 684 C C . TRP A 1 84 ? 13.804 4.224 -22.272 1.00 95.12 84 TRP A C 1
ATOM 686 O O . TRP A 1 84 ? 14.167 5.152 -21.551 1.00 95.12 84 TRP A O 1
ATOM 696 N N . GLN A 1 85 ? 14.515 3.110 -22.433 1.00 95.44 85 GLN A N 1
ATOM 697 C CA . GLN A 1 85 ? 15.894 2.895 -22.005 1.00 95.44 85 GLN A CA 1
ATOM 698 C C . GLN A 1 85 ? 16.776 2.662 -23.235 1.00 95.44 85 GLN A C 1
ATOM 700 O O . GLN A 1 85 ? 16.395 1.902 -24.123 1.00 95.44 85 GLN A O 1
ATOM 705 N N . GLN A 1 86 ? 17.959 3.268 -23.278 1.00 95.75 86 GLN A N 1
ATOM 706 C CA . GLN A 1 86 ? 18.943 3.086 -24.340 1.00 95.75 86 GLN A CA 1
ATOM 707 C C . GLN A 1 86 ? 20.204 2.427 -23.799 1.00 95.75 86 GLN A C 1
ATOM 709 O O . GLN A 1 86 ? 20.651 2.720 -22.693 1.00 95.75 86 GLN A O 1
ATOM 714 N N . ASN A 1 87 ? 20.797 1.534 -24.585 1.00 95.56 87 ASN A N 1
ATOM 715 C CA . ASN A 1 87 ? 22.159 1.079 -24.358 1.00 95.56 87 ASN A CA 1
ATOM 716 C C . ASN A 1 87 ? 23.144 2.090 -24.963 1.00 95.56 87 ASN A C 1
ATOM 718 O O . ASN A 1 87 ? 23.149 2.291 -26.176 1.00 95.56 87 ASN A O 1
ATOM 722 N N . ILE A 1 88 ? 24.003 2.678 -24.133 1.00 94.50 88 ILE A N 1
ATOM 723 C CA . ILE A 1 88 ? 24.919 3.766 -24.519 1.00 94.50 88 ILE A CA 1
ATOM 724 C C . ILE A 1 88 ? 25.912 3.306 -25.599 1.00 94.50 88 ILE A C 1
ATOM 726 O O . ILE A 1 88 ? 26.287 4.070 -26.483 1.00 94.50 88 ILE A O 1
ATOM 730 N N . LYS A 1 89 ? 26.338 2.036 -25.559 1.00 93.44 89 LYS A N 1
ATOM 731 C CA . LYS A 1 89 ? 27.347 1.507 -26.492 1.00 93.44 89 LYS A CA 1
ATOM 732 C C . LYS A 1 89 ? 26.767 1.162 -27.858 1.00 93.44 89 LYS A C 1
ATOM 734 O O . LYS A 1 89 ? 27.453 1.326 -28.860 1.00 93.44 89 LYS A O 1
ATOM 739 N N . THR A 1 90 ? 25.551 0.620 -27.898 1.00 93.94 90 THR A N 1
ATOM 740 C CA . THR A 1 90 ? 24.944 0.121 -29.143 1.00 93.94 90 THR A CA 1
ATOM 741 C C . THR A 1 90 ? 23.903 1.068 -29.729 1.00 93.94 90 THR A C 1
ATOM 743 O O . THR A 1 90 ? 23.458 0.854 -30.852 1.00 93.94 90 THR A O 1
ATOM 746 N N . GLY A 1 91 ? 23.469 2.078 -28.972 1.00 93.50 91 GLY A N 1
ATOM 747 C CA . GLY A 1 91 ? 22.369 2.968 -29.336 1.00 93.50 91 GLY A CA 1
ATOM 748 C C . GLY A 1 91 ? 20.994 2.293 -29.331 1.00 93.50 91 GLY A C 1
ATOM 749 O O . GLY A 1 91 ? 19.996 2.956 -29.609 1.00 93.50 91 GLY A O 1
ATOM 750 N N . MET A 1 92 ? 20.912 0.996 -29.008 1.00 93.81 92 MET A N 1
ATOM 751 C CA . MET A 1 92 ? 19.664 0.237 -29.017 1.00 93.81 92 MET A CA 1
ATOM 752 C C . MET A 1 92 ? 18.716 0.750 -27.934 1.00 93.81 92 MET A C 1
ATOM 754 O O . MET A 1 92 ? 19.089 0.802 -26.762 1.00 93.81 92 MET A O 1
ATOM 758 N N . GLN A 1 93 ? 17.490 1.087 -28.331 1.00 95.31 93 GLN A N 1
ATOM 759 C CA . GLN A 1 93 ? 16.435 1.559 -27.439 1.00 95.31 93 GLN A CA 1
ATOM 760 C C . GLN A 1 93 ? 15.401 0.464 -27.191 1.00 95.31 93 GLN A C 1
ATOM 762 O O . GLN A 1 93 ? 15.048 -0.287 -28.101 1.00 95.31 93 GLN A O 1
ATOM 767 N N . ARG A 1 94 ? 14.900 0.397 -25.959 1.00 95.38 94 ARG A N 1
ATOM 768 C CA . ARG A 1 94 ? 13.784 -0.464 -25.568 1.00 95.38 94 ARG A CA 1
ATOM 769 C C . ARG A 1 94 ? 12.745 0.321 -24.762 1.00 95.38 94 ARG A C 1
ATOM 771 O O . ARG A 1 94 ? 13.142 1.131 -23.919 1.00 95.38 94 ARG A O 1
ATOM 778 N N . PRO A 1 95 ? 11.443 0.094 -24.987 1.00 97.06 95 PRO A N 1
ATOM 779 C CA . PRO A 1 95 ? 10.383 0.710 -24.196 1.00 97.06 95 PRO A CA 1
ATOM 780 C C . PRO A 1 95 ? 10.453 0.346 -22.711 1.00 97.06 95 PRO A C 1
ATOM 782 O O . PRO A 1 95 ? 10.827 -0.773 -22.345 1.00 97.06 95 PRO A O 1
ATOM 785 N N . ILE A 1 96 ? 10.038 1.287 -21.864 1.00 96.62 96 ILE A N 1
ATOM 786 C CA . ILE A 1 96 ? 9.872 1.097 -20.420 1.00 96.62 96 ILE A CA 1
ATOM 787 C C . ILE A 1 96 ? 8.501 1.602 -19.977 1.00 96.62 96 ILE A C 1
ATOM 789 O O . ILE A 1 96 ? 7.926 2.485 -20.608 1.00 96.62 96 ILE A O 1
ATOM 793 N N . ARG A 1 97 ? 7.964 1.058 -18.884 1.00 95.38 97 ARG A N 1
ATOM 794 C CA . ARG A 1 97 ? 6.696 1.525 -18.309 1.00 95.38 97 ARG A CA 1
ATOM 795 C C . ARG A 1 97 ? 6.651 1.332 -16.804 1.00 95.38 97 ARG A C 1
ATOM 797 O O . ARG A 1 97 ? 7.206 0.362 -16.287 1.00 95.38 97 ARG A O 1
ATOM 804 N N . LEU A 1 98 ? 5.942 2.220 -16.120 1.00 94.06 98 LEU A N 1
ATOM 805 C CA . LEU A 1 98 ? 5.631 2.065 -14.709 1.00 94.06 98 LEU A CA 1
ATOM 806 C C . LEU A 1 98 ? 4.281 1.365 -14.570 1.00 94.06 98 LEU A C 1
ATOM 808 O O . LEU A 1 98 ? 3.291 1.823 -15.133 1.00 94.06 98 LEU A O 1
ATOM 812 N N . VAL A 1 99 ? 4.246 0.246 -13.850 1.00 91.56 99 VAL A N 1
ATOM 813 C CA . VAL A 1 99 ? 3.019 -0.515 -13.595 1.00 91.56 99 VAL A CA 1
ATOM 814 C C . VAL A 1 99 ? 2.687 -0.418 -12.117 1.00 91.56 99 VAL A C 1
ATOM 816 O O . VAL A 1 99 ? 3.550 -0.635 -11.268 1.00 91.56 99 VAL A O 1
ATOM 819 N N . GLU A 1 100 ? 1.440 -0.095 -11.808 1.00 86.75 100 GLU A N 1
ATOM 820 C CA . GLU A 1 100 ? 0.917 -0.166 -10.450 1.00 86.75 100 GLU A CA 1
ATOM 821 C C . GLU A 1 100 ? 0.470 -1.6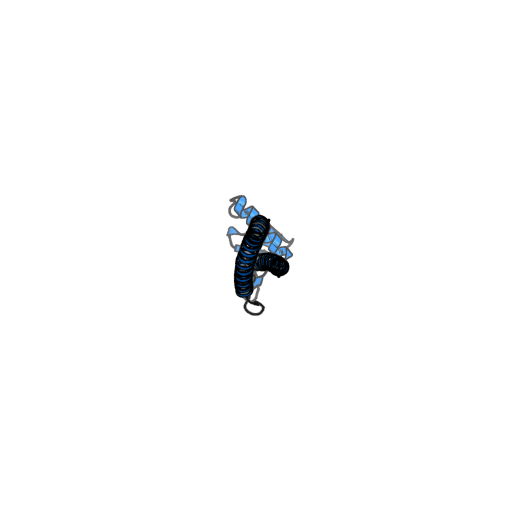05 -10.184 1.00 86.75 100 GLU A C 1
ATOM 823 O O . GLU A 1 100 ? -0.451 -2.113 -10.818 1.00 86.75 100 GLU A O 1
ATOM 828 N N . THR A 1 101 ? 1.176 -2.286 -9.290 1.00 72.44 101 THR A N 1
ATOM 829 C CA . THR A 1 101 ? 0.859 -3.638 -8.838 1.00 72.44 101 THR A CA 1
ATOM 830 C C . THR A 1 101 ? 0.370 -3.563 -7.403 1.00 72.44 101 THR A C 1
ATOM 832 O O . THR A 1 101 ? 1.104 -3.129 -6.512 1.00 72.44 101 THR A O 1
ATOM 835 N N . THR A 1 102 ? -0.855 -3.996 -7.152 1.00 65.94 102 THR A N 1
ATOM 836 C CA . THR A 1 102 ? -1.289 -4.359 -5.804 1.00 65.94 102 THR A CA 1
ATOM 837 C C . THR A 1 102 ? -0.585 -5.655 -5.422 1.00 65.94 102 THR A C 1
ATOM 839 O O . THR A 1 102 ? -0.521 -6.589 -6.221 1.00 65.94 102 THR A O 1
ATOM 842 N N . ALA A 1 103 ? 0.017 -5.709 -4.235 1.00 53.84 103 ALA A N 1
ATOM 843 C CA . ALA A 1 103 ? 0.569 -6.955 -3.722 1.00 53.84 103 ALA A CA 1
ATOM 844 C C . ALA A 1 103 ? -0.601 -7.899 -3.382 1.00 53.84 103 ALA A C 1
ATOM 846 O O . ALA A 1 103 ? -1.102 -7.879 -2.268 1.00 53.84 103 ALA A O 1
ATOM 847 N N . GLY A 1 104 ? -1.066 -8.668 -4.365 1.00 48.25 104 GLY A N 1
ATOM 848 C CA . GLY A 1 104 ? -2.194 -9.590 -4.225 1.00 48.25 104 GLY A CA 1
ATOM 849 C C . GLY A 1 104 ? -2.510 -10.239 -5.567 1.00 48.25 104 GLY A C 1
ATOM 850 O O . GLY A 1 104 ? -3.183 -9.646 -6.401 1.00 48.25 104 GLY A O 1
ATOM 851 N N . SER A 1 105 ? -1.939 -11.418 -5.803 1.00 41.44 105 SER A N 1
ATOM 852 C CA . SER A 1 105 ? -2.283 -12.306 -6.916 1.00 41.44 105 SER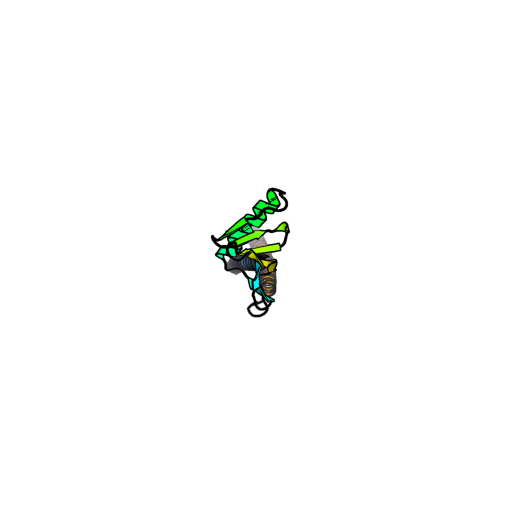 A CA 1
ATOM 853 C C . SER A 1 105 ? -2.914 -13.560 -6.309 1.00 41.44 105 SER A C 1
ATOM 855 O O . SER A 1 105 ? -2.202 -14.508 -5.995 1.00 41.44 105 SER A O 1
ATOM 857 N N . ASP A 1 106 ? -4.227 -13.488 -6.099 1.00 50.81 106 ASP A N 1
ATOM 858 C CA . ASP A 1 106 ? -5.291 -14.510 -6.098 1.00 50.81 106 ASP A CA 1
ATOM 859 C C . ASP A 1 106 ? -5.177 -15.888 -5.393 1.00 50.81 106 ASP A C 1
ATOM 861 O O . ASP A 1 106 ? -6.234 -16.474 -5.189 1.00 50.81 106 ASP A O 1
ATOM 865 N N . ASP A 1 107 ? -4.024 -16.415 -4.950 1.00 49.41 107 A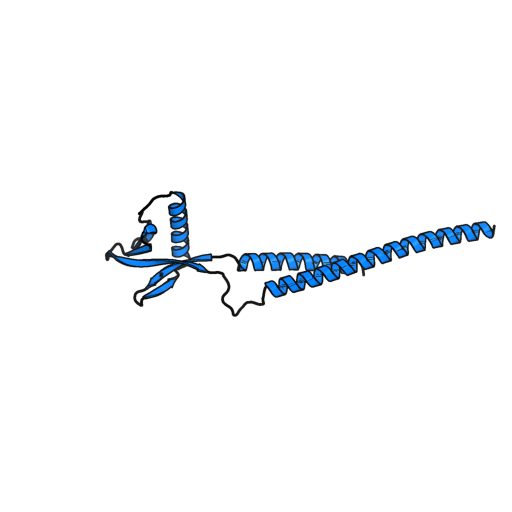SP A N 1
ATOM 866 C CA . ASP A 1 107 ? -3.966 -17.811 -4.424 1.00 49.41 107 ASP A CA 1
ATOM 867 C C . ASP A 1 107 ? -3.472 -17.997 -2.968 1.00 49.41 107 ASP A C 1
ATOM 869 O O . ASP A 1 107 ? -3.721 -19.045 -2.376 1.00 49.41 107 ASP A O 1
ATOM 873 N N . ASP A 1 108 ? -2.853 -16.992 -2.335 1.00 47.06 108 ASP A N 1
ATOM 874 C CA . ASP A 1 108 ? -2.391 -17.063 -0.924 1.00 47.06 108 ASP A CA 1
ATOM 875 C C . ASP A 1 108 ? -3.230 -16.191 0.040 1.00 47.06 108 ASP A C 1
ATOM 877 O O . ASP A 1 108 ? -2.907 -16.028 1.223 1.00 47.06 108 ASP A O 1
ATOM 881 N N . GLU A 1 109 ? -4.337 -15.621 -0.445 1.00 46.56 109 GLU A N 1
ATOM 882 C CA . GLU A 1 109 ? -5.245 -14.803 0.355 1.00 46.56 109 GLU A CA 1
ATOM 883 C C . GLU A 1 109 ? -6.160 -15.686 1.210 1.00 46.56 109 GLU A C 1
ATOM 885 O O . GLU A 1 109 ? -7.329 -15.922 0.902 1.00 46.56 109 GLU A O 1
ATOM 890 N N . VAL A 1 110 ? -5.674 -16.098 2.382 1.00 54.44 110 VAL A N 1
ATOM 891 C CA . VAL A 1 110 ? -6.575 -16.162 3.539 1.00 54.44 110 VAL A CA 1
ATOM 892 C C . VAL A 1 110 ? -7.157 -14.760 3.664 1.00 54.44 110 VAL A C 1
ATOM 894 O O . VAL A 1 110 ? -6.475 -13.855 4.137 1.00 54.44 110 VAL A O 1
ATOM 897 N N . ASN A 1 111 ? -8.365 -14.586 3.130 1.00 62.72 111 ASN A N 1
ATOM 898 C CA . ASN A 1 111 ? -9.028 -13.322 2.850 1.00 62.72 111 ASN A CA 1
ATOM 899 C C . ASN A 1 111 ? -8.928 -12.407 4.081 1.00 62.72 111 ASN A C 1
ATOM 901 O O . ASN A 1 111 ? -9.687 -12.540 5.042 1.00 62.72 111 ASN A O 1
ATOM 905 N N . VAL A 1 112 ? -7.915 -11.530 4.118 1.00 70.25 112 VAL A N 1
ATOM 906 C CA . VAL A 1 112 ? -7.552 -10.775 5.332 1.00 70.25 112 VAL A CA 1
ATOM 907 C C . VAL A 1 112 ? -8.732 -9.895 5.754 1.00 70.25 112 VAL A C 1
ATOM 909 O O . VAL A 1 112 ? -8.975 -9.682 6.940 1.00 70.25 112 VAL A O 1
ATOM 912 N N . THR A 1 113 ? -9.547 -9.481 4.784 1.00 72.44 113 THR A N 1
ATOM 913 C CA . THR A 1 113 ? -10.830 -8.806 4.981 1.00 72.44 113 THR A CA 1
ATOM 914 C C . THR A 1 113 ? -11.859 -9.674 5.715 1.00 72.44 113 THR A C 1
ATOM 916 O O . THR A 1 113 ? -12.569 -9.166 6.584 1.00 72.44 113 THR A O 1
ATOM 919 N N . GLU A 1 114 ? -11.933 -10.976 5.437 1.00 81.94 114 GLU A N 1
ATOM 920 C CA . GLU A 1 114 ? -12.784 -11.923 6.169 1.00 81.94 114 GLU A CA 1
ATOM 921 C C . GLU A 1 114 ? -12.284 -12.129 7.607 1.00 81.94 114 GLU A C 1
ATOM 923 O O . GLU A 1 114 ? -13.085 -12.112 8.544 1.00 81.94 114 GLU A O 1
ATOM 928 N N . VAL A 1 115 ? -10.964 -12.229 7.811 1.00 82.56 115 VAL A N 1
ATOM 929 C CA . VAL A 1 115 ? -10.355 -12.349 9.150 1.00 82.56 115 VAL A CA 1
ATOM 930 C C . VAL A 1 115 ? -10.625 -11.103 9.996 1.00 82.56 115 VAL A C 1
ATOM 932 O O . VAL A 1 115 ? -11.050 -11.225 11.146 1.00 82.56 115 VAL A O 1
ATOM 935 N N . VAL A 1 116 ? -10.449 -9.908 9.424 1.00 84.69 116 VAL A N 1
ATOM 936 C CA . VAL A 1 116 ? -10.783 -8.630 10.076 1.00 84.69 116 VAL A CA 1
ATOM 937 C C . VAL A 1 116 ? -12.276 -8.568 10.403 1.00 84.69 116 VAL A C 1
ATOM 939 O O . VAL A 1 116 ? -12.640 -8.254 11.536 1.00 84.69 116 VAL A O 1
ATOM 942 N N . SER A 1 117 ? -13.145 -8.939 9.458 1.00 87.94 117 SER A N 1
ATOM 943 C CA . SER A 1 117 ? -14.600 -8.939 9.664 1.00 87.94 117 SER A CA 1
ATOM 944 C C . SER A 1 117 ? -15.027 -9.906 10.775 1.00 87.94 117 SER A C 1
ATOM 946 O O . SER A 1 117 ? -15.900 -9.579 11.584 1.00 87.94 117 SER A O 1
ATOM 948 N N . ARG A 1 118 ? -14.395 -11.085 10.855 1.00 91.44 118 ARG A N 1
ATOM 949 C CA . ARG A 1 118 ? -14.633 -12.074 11.912 1.00 91.44 118 ARG A CA 1
ATOM 950 C C . ARG A 1 118 ? -14.185 -11.553 13.279 1.00 91.44 118 ARG A C 1
ATOM 952 O O . ARG A 1 118 ? -14.989 -11.550 14.207 1.00 91.44 118 ARG A O 1
ATOM 959 N N . LEU A 1 119 ? -12.951 -11.053 13.393 1.00 90.44 119 LEU A N 1
ATOM 960 C CA . LEU A 1 119 ? -12.417 -10.496 14.645 1.00 90.44 119 LEU A CA 1
ATOM 961 C C . LEU A 1 119 ? -13.240 -9.301 15.141 1.00 90.44 119 LEU A C 1
ATOM 963 O O . LEU A 1 119 ? -13.485 -9.168 16.339 1.00 90.44 119 LEU A O 1
ATOM 967 N N . GLN A 1 120 ? -13.717 -8.451 14.228 1.00 89.88 120 GLN A N 1
ATOM 968 C CA . GLN A 1 120 ? -14.569 -7.316 14.571 1.00 89.88 120 GLN A CA 1
ATOM 969 C C . GLN A 1 120 ? -15.914 -7.770 15.158 1.00 89.88 120 GLN A C 1
ATOM 971 O O . GLN A 1 120 ? -16.377 -7.187 16.142 1.00 89.88 120 GLN A O 1
ATOM 976 N N . ARG A 1 121 ? -16.515 -8.832 14.601 1.00 93.44 121 ARG A N 1
ATOM 977 C CA . ARG A 1 121 ? -17.747 -9.432 15.131 1.00 93.44 121 ARG A CA 1
ATOM 978 C C . ARG A 1 121 ? -17.521 -10.047 16.513 1.00 93.44 121 ARG A C 1
ATOM 980 O O . ARG A 1 121 ? -18.259 -9.726 17.440 1.00 93.44 121 ARG A O 1
ATOM 987 N N . GLU A 1 122 ? -16.473 -10.851 16.673 1.00 90.81 122 GLU A N 1
ATOM 988 C CA . GLU A 1 122 ? -16.130 -11.477 17.957 1.00 90.81 122 GLU A CA 1
ATOM 989 C C . GLU A 1 122 ? -15.842 -10.433 19.050 1.00 90.81 122 GLU A C 1
ATOM 991 O O . GLU A 1 122 ? -16.301 -10.567 20.186 1.00 90.81 122 GLU A O 1
ATOM 996 N N . LEU A 1 123 ? -15.142 -9.344 18.712 1.00 89.56 123 LEU A N 1
ATOM 997 C CA . LEU A 1 123 ? -14.894 -8.239 19.639 1.00 89.56 123 LEU A CA 1
ATOM 998 C C . LEU A 1 123 ? -16.193 -7.526 20.042 1.00 89.56 123 LEU A C 1
ATOM 1000 O O . LEU A 1 123 ? -16.359 -7.156 21.207 1.00 89.56 123 LEU A O 1
ATOM 1004 N N . GLN A 1 124 ? -17.116 -7.315 19.100 1.00 91.88 124 GLN A N 1
ATOM 1005 C CA . GLN A 1 124 ? -18.410 -6.697 19.388 1.00 91.88 124 GLN A CA 1
ATOM 1006 C C . GLN A 1 124 ? -19.245 -7.569 20.336 1.00 91.88 124 GLN A C 1
ATOM 1008 O O . GLN A 1 124 ? -19.806 -7.049 21.302 1.00 91.88 124 GLN A O 1
ATOM 1013 N N . GLU A 1 125 ? -19.278 -8.881 20.110 1.00 91.62 125 GLU A N 1
ATOM 1014 C CA . GLU A 1 125 ? -19.955 -9.843 20.987 1.00 91.62 125 GLU A CA 1
ATOM 1015 C C . GLU A 1 125 ? -19.336 -9.864 22.391 1.00 91.62 125 GLU A C 1
ATOM 1017 O O . GLU A 1 125 ? -20.053 -9.743 23.387 1.00 91.62 125 GLU A O 1
ATOM 1022 N N . SER A 1 126 ? -18.005 -9.913 22.483 1.00 88.94 126 SER A N 1
ATOM 1023 C CA . SER A 1 126 ? -17.277 -9.906 23.758 1.00 88.94 126 SER A CA 1
ATOM 1024 C C . SER A 1 126 ? -17.514 -8.617 24.565 1.00 88.94 126 SER A C 1
ATOM 1026 O O . SER A 1 126 ? -17.761 -8.644 25.776 1.00 88.94 126 SER A O 1
ATOM 1028 N N . ARG A 1 127 ? -17.555 -7.456 23.894 1.00 88.62 127 ARG A N 1
ATOM 1029 C CA . ARG A 1 127 ? -17.891 -6.166 24.527 1.00 88.62 127 ARG A CA 1
ATOM 1030 C C . ARG A 1 127 ? -19.332 -6.119 25.032 1.00 88.62 127 ARG A C 1
ATOM 1032 O O . ARG A 1 127 ? -19.576 -5.587 26.117 1.00 88.62 127 ARG A O 1
ATOM 1039 N N . LEU A 1 128 ? -20.281 -6.672 24.277 1.00 91.06 128 LEU A N 1
ATOM 1040 C CA . LEU A 1 128 ? -21.678 -6.769 24.707 1.00 91.06 128 LEU A CA 1
ATOM 1041 C C . LEU A 1 128 ? -21.817 -7.656 25.951 1.00 91.06 128 LEU A C 1
ATOM 1043 O O . LEU A 1 128 ? -22.502 -7.264 26.898 1.00 91.06 128 LEU A O 1
ATOM 1047 N N . GLN A 1 129 ? -21.111 -8.788 26.001 1.00 88.56 129 GLN A N 1
ATOM 1048 C CA . GLN A 1 129 ? -21.084 -9.658 27.181 1.00 88.56 129 GLN A CA 1
ATOM 1049 C C . GLN A 1 129 ? -20.488 -8.948 28.400 1.00 88.56 129 GLN A C 1
ATOM 1051 O O . GLN A 1 129 ? -21.087 -8.976 29.475 1.00 88.56 129 GLN A O 1
ATOM 1056 N N . CYS A 1 130 ? -19.375 -8.223 28.232 1.00 85.38 130 CYS A N 1
ATOM 1057 C CA . CYS A 1 130 ? -18.805 -7.398 29.300 1.00 85.38 130 CYS A CA 1
ATOM 1058 C C . CYS A 1 130 ? -19.815 -6.380 29.849 1.00 85.38 130 CYS A C 1
ATOM 1060 O O . CYS A 1 130 ? -19.910 -6.211 31.063 1.00 85.38 130 CYS A O 1
ATOM 1062 N N . LYS A 1 131 ? -20.581 -5.715 28.972 1.00 88.56 131 LYS A N 1
ATOM 1063 C CA . LYS A 1 131 ? -21.601 -4.737 29.378 1.00 88.56 131 LYS A CA 1
ATOM 1064 C C . LYS A 1 131 ? -22.740 -5.396 30.159 1.00 88.56 131 LYS A C 1
ATOM 1066 O O . LYS A 1 131 ? -23.117 -4.890 31.209 1.00 88.56 131 LYS A O 1
ATOM 1071 N N . SER A 1 132 ? -23.252 -6.529 29.677 1.00 89.38 132 SER A N 1
ATOM 1072 C CA . SER A 1 132 ? -24.327 -7.269 30.351 1.00 89.38 132 SER A CA 1
ATOM 1073 C C . SER A 1 132 ? -23.897 -7.786 31.723 1.00 89.38 132 SER A C 1
ATOM 1075 O O . SER A 1 132 ? -24.661 -7.706 32.677 1.00 89.38 132 SER A O 1
ATOM 1077 N N . MET A 1 133 ? -22.672 -8.302 31.836 1.00 87.00 133 MET A N 1
ATOM 1078 C CA . MET A 1 133 ? -22.140 -8.803 33.102 1.00 87.00 133 MET A CA 1
ATOM 1079 C C . MET A 1 133 ? -21.844 -7.681 34.101 1.00 87.00 133 MET A C 1
ATOM 1081 O O . MET A 1 133 ? -22.037 -7.876 35.295 1.00 87.00 133 MET A O 1
ATOM 1085 N N . ALA A 1 134 ? -21.378 -6.522 33.628 1.00 83.75 134 ALA A N 1
ATOM 1086 C CA . ALA A 1 134 ? -21.179 -5.359 34.485 1.00 83.75 134 ALA A CA 1
ATOM 1087 C C . ALA A 1 134 ? -22.511 -4.832 35.039 1.00 83.75 134 ALA A C 1
ATOM 1089 O O . ALA A 1 134 ? -22.581 -4.532 36.224 1.00 83.75 134 ALA A O 1
ATOM 1090 N N . ALA A 1 135 ? -23.566 -4.795 34.215 1.00 83.94 135 ALA A N 1
ATOM 1091 C CA . ALA A 1 135 ? -24.911 -4.441 34.671 1.00 83.94 135 ALA A CA 1
ATOM 1092 C C . ALA A 1 135 ? -25.422 -5.423 35.740 1.00 83.94 135 ALA A C 1
ATOM 1094 O O . ALA A 1 135 ? -25.789 -4.997 36.825 1.00 83.94 135 ALA A O 1
ATOM 1095 N N . MET A 1 136 ? -25.307 -6.737 35.500 1.00 82.00 136 MET A N 1
ATOM 1096 C CA . MET A 1 136 ? -25.669 -7.751 36.504 1.00 82.00 136 MET A CA 1
ATOM 1097 C C . MET A 1 136 ? -24.882 -7.619 37.814 1.00 82.00 136 MET A C 1
ATOM 1099 O O . MET A 1 136 ? -25.390 -7.985 38.868 1.00 82.00 136 MET A O 1
ATOM 1103 N N . GLN A 1 137 ? -23.632 -7.152 37.760 1.00 83.62 137 GLN A N 1
ATOM 1104 C CA . GLN A 1 137 ? -22.825 -6.960 38.961 1.00 83.62 137 GLN A CA 1
ATOM 1105 C C . GLN A 1 137 ? -23.293 -5.745 39.772 1.00 83.62 137 GLN A C 1
ATOM 1107 O O . GLN A 1 137 ? -23.357 -5.837 40.992 1.00 83.62 137 GLN A O 1
ATOM 1112 N N . GLN A 1 138 ? -23.675 -4.657 39.103 1.00 83.38 138 GLN A N 1
ATOM 1113 C CA . GLN A 1 138 ? -24.268 -3.494 39.759 1.00 83.38 138 GLN A CA 1
ATOM 1114 C C . GLN A 1 138 ? -25.619 -3.841 40.404 1.00 83.38 138 GLN A C 1
ATOM 1116 O O . GLN A 1 138 ? -25.831 -3.504 41.563 1.00 83.38 138 GLN A O 1
ATOM 1121 N N . ASP A 1 139 ? -26.481 -4.583 39.700 1.00 89.69 139 ASP A N 1
ATOM 1122 C CA . ASP A 1 139 ? -27.771 -5.039 40.240 1.00 89.69 139 ASP A CA 1
ATOM 1123 C C . ASP A 1 139 ? -27.581 -5.932 41.483 1.00 89.69 139 ASP A C 1
ATOM 1125 O O . ASP A 1 139 ? -28.361 -5.880 42.434 1.00 89.69 139 ASP A O 1
ATOM 1129 N N . LEU A 1 140 ? -26.529 -6.762 41.489 1.00 85.88 140 LEU A N 1
ATOM 1130 C CA . LEU A 1 140 ? -26.184 -7.610 42.630 1.00 85.88 140 LEU A CA 1
ATOM 1131 C C . LEU A 1 140 ? -25.708 -6.780 43.831 1.00 85.88 140 LEU A C 1
ATOM 1133 O O . LEU A 1 140 ? -26.090 -7.080 44.959 1.00 85.88 140 LEU A O 1
ATOM 1137 N N . GLU A 1 141 ? -24.871 -5.769 43.591 1.00 90.31 141 GLU A N 1
ATOM 1138 C CA . GLU A 1 141 ? -24.363 -4.864 44.628 1.00 90.31 141 GLU A CA 1
ATOM 1139 C C . GLU A 1 141 ? -25.507 -4.037 45.244 1.00 90.31 141 GLU A C 1
ATOM 1141 O O . GLU A 1 141 ? -25.616 -3.976 46.467 1.00 90.31 141 GLU A O 1
ATOM 1146 N N . GLU A 1 142 ? -26.425 -3.509 44.424 1.00 91.75 142 GLU A N 1
ATOM 1147 C CA . GLU A 1 142 ? -27.624 -2.791 44.889 1.00 91.75 142 GLU A CA 1
ATOM 1148 C C . GLU A 1 142 ? -28.543 -3.699 45.719 1.00 91.75 142 GLU A C 1
ATOM 1150 O O . GLU A 1 142 ? -29.008 -3.323 46.796 1.00 91.75 142 GLU A O 1
ATOM 1155 N N . TRP A 1 143 ? -28.773 -4.934 45.262 1.00 92.62 143 TRP A N 1
ATOM 1156 C CA . TRP A 1 143 ? -29.576 -5.893 46.016 1.00 92.62 143 TRP A CA 1
ATOM 1157 C C . TRP A 1 143 ? -28.936 -6.257 47.364 1.00 92.62 143 TRP A C 1
ATOM 1159 O O . TRP A 1 143 ? -29.640 -6.366 48.369 1.00 92.62 143 TRP A O 1
ATOM 1169 N N . GLN A 1 144 ? -27.609 -6.427 47.406 1.00 91.50 144 GLN A N 1
ATOM 1170 C CA . GLN A 1 144 ? -26.873 -6.689 48.647 1.00 91.50 144 GLN A CA 1
ATOM 1171 C C . GLN A 1 144 ? -26.984 -5.520 49.631 1.00 91.50 144 GLN A C 1
ATOM 1173 O O . GLN A 1 144 ? -27.204 -5.756 50.817 1.00 91.50 144 GLN A O 1
ATOM 1178 N N . GLU A 1 145 ? -26.879 -4.279 49.153 1.00 92.62 145 GLU A N 1
ATOM 1179 C CA . GLU A 1 145 ? -27.039 -3.079 49.982 1.00 92.62 145 GLU A CA 1
ATOM 1180 C C . GLU A 1 145 ? -28.451 -2.987 50.580 1.00 92.62 145 GLU A C 1
ATOM 1182 O O . GLU A 1 145 ? -28.603 -2.809 51.791 1.00 92.62 145 GLU A O 1
ATOM 1187 N N . LEU A 1 146 ? -29.486 -3.203 49.761 1.00 92.56 146 LEU A N 1
ATOM 1188 C CA . LEU A 1 146 ? -30.878 -3.216 50.220 1.00 92.56 146 LEU A CA 1
ATOM 1189 C C . LEU A 1 146 ? -31.144 -4.324 51.246 1.00 92.56 146 LEU A C 1
ATOM 1191 O O . LEU A 1 146 ? -31.848 -4.100 52.230 1.00 92.56 146 LEU A O 1
ATOM 1195 N N . HIS A 1 147 ? -30.574 -5.514 51.042 1.00 91.44 147 HIS A N 1
ATOM 1196 C CA . HIS A 1 147 ? -30.719 -6.627 51.978 1.00 91.44 147 HIS A CA 1
ATOM 1197 C C . HIS A 1 147 ? -30.091 -6.316 53.346 1.00 91.44 147 HIS A C 1
ATOM 1199 O O . HIS A 1 147 ? -30.675 -6.650 54.376 1.00 91.44 147 HIS A O 1
ATOM 1205 N N . VAL A 1 148 ? -28.919 -5.670 53.376 1.00 91.38 148 VAL A N 1
ATOM 1206 C CA . VAL A 1 148 ? -28.268 -5.255 54.632 1.00 91.38 148 VAL A CA 1
ATOM 1207 C C . VAL A 1 148 ? -29.126 -4.230 55.375 1.00 91.38 148 VAL A C 1
ATOM 1209 O O . VAL A 1 148 ? -29.415 -4.433 56.550 1.00 91.38 148 VAL A O 1
ATOM 1212 N N . GLN A 1 149 ? -29.628 -3.201 54.685 1.00 89.88 149 GLN A N 1
ATOM 1213 C CA . GLN A 1 149 ? -30.539 -2.218 55.289 1.00 89.88 149 GLN A CA 1
ATOM 1214 C C . GLN A 1 149 ? -31.813 -2.873 55.840 1.00 89.88 149 GLN A C 1
ATOM 1216 O O . GLN A 1 149 ? -32.324 -2.484 56.889 1.00 89.88 149 GLN A O 1
ATOM 1221 N N . GLN A 1 150 ? -32.342 -3.884 55.145 1.00 88.69 150 GLN A N 1
ATOM 1222 C CA . GLN A 1 150 ? -33.525 -4.604 55.603 1.00 88.69 150 GLN A CA 1
ATOM 1223 C C . GLN A 1 150 ? -33.251 -5.421 56.873 1.00 88.69 150 GLN A C 1
ATOM 1225 O O . GLN A 1 150 ? -34.100 -5.429 57.762 1.00 88.69 150 GLN A O 1
ATOM 1230 N N . GLN A 1 151 ? -32.080 -6.057 56.987 1.00 88.50 151 GLN A N 1
ATOM 1231 C CA . GLN A 1 151 ? -31.673 -6.740 58.221 1.00 88.50 151 GLN A CA 1
ATOM 1232 C C . GLN A 1 151 ? -31.521 -5.768 59.392 1.00 88.50 151 GLN A C 1
ATOM 1234 O O . GLN A 1 151 ? -32.033 -6.051 60.472 1.00 88.50 151 GLN A O 1
ATOM 1239 N N . GLU A 1 152 ? -30.886 -4.614 59.176 1.00 91.19 152 GLU A N 1
ATOM 1240 C CA . GLU A 1 152 ? -30.747 -3.575 60.206 1.00 91.19 152 GLU A CA 1
ATOM 1241 C C . GLU A 1 152 ? -32.124 -3.108 60.710 1.00 91.19 152 GLU A C 1
ATOM 1243 O O . GLU A 1 152 ? -32.368 -3.051 61.914 1.00 91.19 152 GLU A O 1
ATOM 1248 N N . LEU A 1 153 ? -33.076 -2.879 59.798 1.00 89.56 153 LEU A N 1
ATOM 1249 C CA . LEU A 1 153 ? -34.455 -2.514 60.147 1.00 89.56 153 LEU A CA 1
ATOM 1250 C C . LEU A 1 153 ? -35.222 -3.628 60.881 1.00 89.56 153 LEU A C 1
ATOM 1252 O O . LEU A 1 153 ? -36.121 -3.342 61.676 1.00 89.56 153 LEU A O 1
ATOM 1256 N N . GLU A 1 154 ? -34.939 -4.899 60.592 1.00 85.75 154 GLU A N 1
ATOM 1257 C CA . GLU A 1 154 ? -35.541 -6.031 61.307 1.00 85.75 154 GLU A CA 1
ATOM 1258 C C . GLU A 1 154 ? -34.976 -6.174 62.725 1.00 85.75 154 GLU A C 1
ATOM 1260 O O . GLU A 1 154 ? -35.748 -6.417 63.656 1.00 85.75 154 GLU A O 1
ATOM 1265 N N . GLU A 1 155 ? -33.675 -5.949 62.917 1.00 86.00 155 GLU A N 1
ATOM 1266 C CA . GLU A 1 155 ? -33.059 -5.886 64.246 1.00 86.00 155 GLU A CA 1
ATOM 1267 C C . GLU A 1 155 ? -33.630 -4.721 65.069 1.00 86.00 155 GLU A C 1
ATOM 1269 O O . GLU A 1 155 ? -34.025 -4.921 66.220 1.00 86.00 155 GLU A O 1
ATOM 1274 N N . GLU A 1 156 ? -33.801 -3.538 64.469 1.00 81.94 156 GLU A N 1
ATOM 1275 C CA . GLU A 1 156 ? -34.446 -2.390 65.124 1.00 81.94 156 GLU A CA 1
ATOM 1276 C C . GLU A 1 156 ? -35.907 -2.659 65.521 1.00 81.94 156 GLU A C 1
ATOM 1278 O O . GLU A 1 156 ? -36.375 -2.127 66.522 1.00 81.94 156 GLU A O 1
ATOM 1283 N N . LYS A 1 157 ? -36.647 -3.490 64.772 1.00 80.06 157 LYS A N 1
ATOM 1284 C CA . LYS A 1 157 ? -38.034 -3.863 65.116 1.00 80.06 157 LYS A CA 1
ATOM 1285 C C . LYS A 1 157 ? -38.146 -4.901 66.230 1.00 80.06 157 LYS A C 1
ATOM 1287 O O . LYS A 1 157 ? -39.197 -4.982 66.867 1.00 80.06 157 LYS A O 1
ATOM 1292 N N . HIS A 1 158 ? -37.131 -5.745 66.397 1.00 64.06 158 HIS A N 1
ATOM 1293 C CA . HIS A 1 158 ? -37.097 -6.798 67.415 1.00 64.06 158 HIS A CA 1
ATOM 1294 C C . HIS A 1 158 ? -36.455 -6.352 68.740 1.00 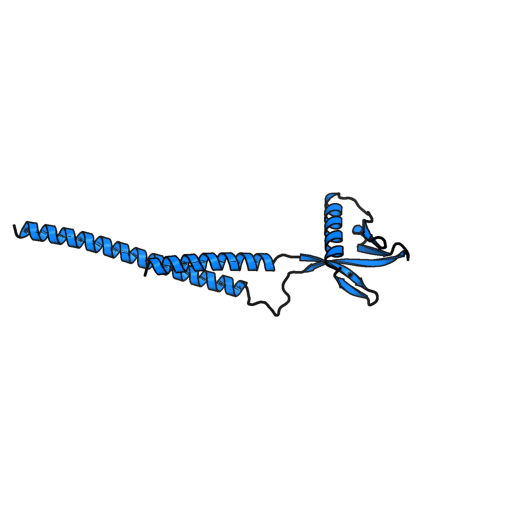64.06 158 HIS A C 1
ATOM 1296 O O . HIS A 1 158 ? -36.439 -7.142 69.689 1.00 64.06 158 HIS A O 1
ATOM 1302 N N . THR A 1 159 ? -35.982 -5.105 68.806 1.00 57.34 159 THR A N 1
ATOM 1303 C CA . THR A 1 159 ? -35.447 -4.440 70.004 1.00 57.34 159 THR A CA 1
ATOM 1304 C C . THR A 1 159 ? -36.483 -3.485 70.595 1.00 57.34 159 THR A C 1
ATOM 1306 O O . THR A 1 159 ? -36.569 -3.413 71.843 1.00 57.34 159 THR A O 1
#

pLDDT: mean 84.6, std 12.03, range [41.44, 97.06]

InterPro domains:
  IPR004170 WWE domain [PF02825] (32-97)
  IPR004170 WWE domain [PS50918] (19-98)
  IPR037197 WWE domain superfamily [G3DSA:3.30.720.50] (16-103)
  IPR037197 WWE domain superfamily [SSF117839] (32-98)

Organism: NCBI:txid141414